Protein AF-A0A7S2LVM3-F1 (afdb_monomer)

Solvent-accessible surface area (backbone atoms only — not comparable to full-atom values): 11571 Å² total; per-residue (Å²): 134,60,78,87,52,96,68,36,38,64,52,67,87,90,58,86,78,45,54,70,61,50,50,54,44,60,68,45,23,61,60,46,69,78,43,54,79,67,53,42,52,50,50,23,45,49,55,48,52,52,39,48,72,33,92,74,57,29,50,45,30,34,66,42,95,88,70,47,50,39,82,50,56,66,74,56,49,24,53,52,42,45,49,50,34,51,50,52,44,51,51,52,55,51,52,58,61,58,69,74,65,78,75,88,79,86,80,80,89,81,91,79,91,80,83,92,85,86,88,83,82,88,86,83,82,91,83,87,86,86,81,88,88,83,90,84,83,89,81,91,81,91,80,84,88,81,91,80,90,81,83,82,90,80,84,84,83,88,87,81,87,90,80,88,84,81,81,89,134

InterPro domains:
  IPR049227 Domain of unknown function DUF6824 [PF20710] (8-87)

Radius of gyration: 30.57 Å; Cα contacts (8 Å, |Δi|>4): 99; chains: 1; bounding box: 84×76×52 Å

Mean predicted aligned error: 19.0 Å

Organism: NCBI:txid267567

Nearest PDB structures (foldseek):
  7kux-assembly1_B  TM=3.167E-01  e=1.869E+00  Physcomitrium patens
  7z42-assembly2_D  TM=3.340E-01  e=3.504E+00  Influenza B virus
  6qph-assembly1_B  TM=3.427E-01  e=4.231E+00  Dunaliella salina
  7blz-assembly1_B  TM=3.401E-01  e=6.169E+00  Cyanidioschyzon merolae strain 10D

pLDDT: mean 70.25, std 19.65, range [33.66, 94.06]

Secondary structure (DSSP, 8-state):
-PPPPTTSEEESTT-TT-HHHHHHHHHHHHHHHHS-HHHHHHHHHHHHHHHHTSSS---EEEE-TTS-EEEPPHHHHHHHHHHHHHHHHHHHHHHHHHHT------------------------------------------------------PPPP-----------

Sequence (169 aa):
MIEPTSGDILLGRGVPINKVYREIISANAATYAASTKSDKTNMSTKIVTELLNSNPPRRFLEKSETGKWQEVPLKRAVTKTSQALRDVVRDRAKAAAKSGNSSDNNGGGAVAAATFSTVSSSFQQQTNNASNNHEAVLASSSSTPAAAAMPSYLPAPNLYTVAEFTATE

Foldseek 3Di:
DDDDDLQAAEDDPPDPSRPVVLVVLLVCLVVLVPDDPVVLLVVLLVVQVCQCPDVVRHF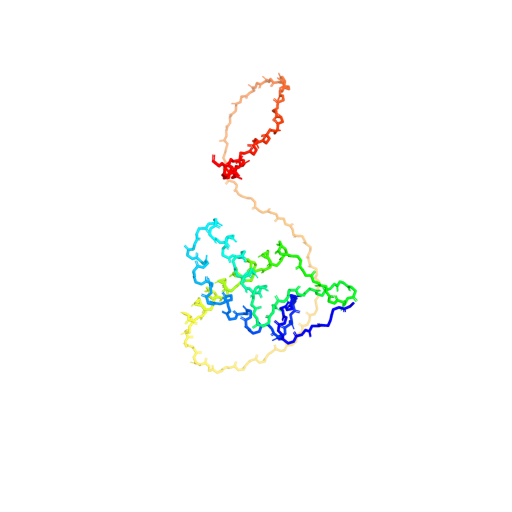YWYQDPVRDTDTDDSVVSSVVSSVSSVVSNVVVVVVVVVVVPPPDDDDDDDDDDDDDDDDDDDDDDDDDDDDDDDDDDDDDDDDDDDDDDDDDDDDDDDDDDDDDDDDDD

Structure (mmCIF, N/CA/C/O backbone):
data_AF-A0A7S2LVM3-F1
#
_entry.id   AF-A0A7S2LVM3-F1
#
loop_
_atom_site.group_PDB
_atom_site.id
_atom_site.type_symbol
_atom_site.label_atom_id
_atom_site.label_alt_id
_atom_site.label_comp_id
_atom_site.label_asym_id
_atom_site.label_entity_id
_atom_site.label_seq_id
_atom_site.pdbx_PDB_ins_code
_atom_site.Cartn_x
_atom_site.Cartn_y
_atom_site.Cartn_z
_atom_site.occupancy
_atom_site.B_iso_or_equiv
_atom_site.auth_seq_id
_atom_site.auth_comp_id
_atom_site.auth_asym_id
_atom_site.auth_atom_id
_atom_site.pdbx_PDB_model_num
ATOM 1 N N . MET A 1 1 ? -18.643 0.393 17.818 1.00 58.78 1 MET A N 1
ATOM 2 C CA . MET A 1 1 ? -17.727 -0.743 17.570 1.00 58.78 1 MET A CA 1
ATOM 3 C C . MET A 1 1 ? -17.947 -1.143 16.126 1.00 58.78 1 MET A C 1
ATOM 5 O O . MET A 1 1 ? -19.104 -1.265 15.758 1.00 58.78 1 MET A O 1
ATOM 9 N N . ILE A 1 2 ? -16.902 -1.197 15.298 1.00 75.38 2 ILE A N 1
ATOM 10 C CA . ILE A 1 2 ? -17.056 -1.552 13.881 1.00 75.38 2 ILE A CA 1
ATOM 11 C C . ILE A 1 2 ? -16.787 -3.047 13.755 1.00 75.38 2 ILE A C 1
ATOM 13 O O . ILE A 1 2 ? -15.739 -3.517 14.203 1.00 75.38 2 ILE A O 1
ATOM 17 N N . GLU A 1 3 ? -17.738 -3.781 13.190 1.00 74.31 3 GLU A N 1
ATOM 18 C CA . GLU A 1 3 ? -17.540 -5.184 12.852 1.00 74.31 3 GLU A CA 1
ATOM 19 C C . GLU A 1 3 ? -16.883 -5.276 11.471 1.00 74.31 3 GLU A C 1
ATOM 21 O O . GLU A 1 3 ? -17.370 -4.652 10.525 1.00 74.31 3 GLU A O 1
ATOM 26 N N . PRO A 1 4 ? -15.755 -5.993 11.348 1.00 77.31 4 PRO A N 1
ATOM 27 C CA . PRO A 1 4 ? -15.097 -6.168 10.066 1.00 77.31 4 PRO A CA 1
ATOM 28 C C . PRO A 1 4 ? -15.973 -7.024 9.150 1.00 77.31 4 PRO A C 1
ATOM 30 O O . PRO A 1 4 ? -16.253 -8.187 9.438 1.00 77.31 4 PRO A O 1
ATOM 33 N N . THR A 1 5 ? -16.383 -6.450 8.027 1.00 78.19 5 THR A N 1
ATOM 34 C CA . THR A 1 5 ? -17.104 -7.154 6.967 1.00 78.19 5 THR A CA 1
ATOM 35 C C . THR A 1 5 ? -16.104 -7.901 6.083 1.00 78.19 5 THR A C 1
ATOM 37 O O . THR A 1 5 ? -14.951 -7.496 5.945 1.00 78.19 5 THR A O 1
ATOM 40 N N . SER A 1 6 ? -16.532 -8.972 5.405 1.00 72.62 6 SER A N 1
ATOM 41 C CA . SER A 1 6 ? -15.671 -9.734 4.478 1.00 72.62 6 SER A CA 1
ATOM 42 C C . SER A 1 6 ? -15.076 -8.894 3.330 1.00 72.62 6 SER A C 1
ATOM 44 O O . SER A 1 6 ? -14.151 -9.348 2.656 1.00 72.62 6 SER A O 1
ATOM 46 N N . GLY A 1 7 ? -15.618 -7.700 3.070 1.00 74.44 7 GLY A N 1
ATOM 47 C CA . GLY A 1 7 ? -15.114 -6.757 2.072 1.00 74.44 7 GLY A CA 1
ATOM 48 C C . GLY A 1 7 ? -14.039 -5.791 2.584 1.00 74.44 7 GLY A C 1
ATOM 49 O O . GLY A 1 7 ? -13.348 -5.189 1.758 1.00 74.44 7 GLY A O 1
ATOM 50 N N . ASP A 1 8 ? -13.883 -5.657 3.903 1.00 83.81 8 ASP A N 1
ATOM 51 C CA . ASP A 1 8 ? -13.025 -4.648 4.522 1.00 83.81 8 ASP A CA 1
ATOM 52 C C . ASP A 1 8 ? -11.542 -5.018 4.466 1.00 83.81 8 ASP A C 1
ATOM 54 O O . ASP A 1 8 ? -11.146 -6.185 4.430 1.00 83.81 8 ASP A O 1
ATOM 58 N N . ILE A 1 9 ? -10.696 -3.989 4.486 1.00 85.31 9 ILE A N 1
ATOM 59 C CA . ILE A 1 9 ? -9.244 -4.132 4.477 1.00 85.31 9 ILE A CA 1
ATOM 60 C C . ILE A 1 9 ? -8.732 -3.955 5.899 1.00 85.31 9 ILE A C 1
ATOM 62 O O . ILE A 1 9 ? -8.722 -2.856 6.455 1.00 85.31 9 ILE A O 1
ATOM 66 N N . LEU A 1 10 ? -8.259 -5.053 6.479 1.00 88.00 10 LEU A N 1
ATOM 67 C CA . LEU A 1 10 ? -7.826 -5.104 7.868 1.00 88.00 10 LEU A CA 1
ATOM 68 C C . LEU A 1 10 ? -6.325 -4.825 7.988 1.00 88.00 10 LEU A C 1
ATOM 70 O O . LEU A 1 10 ? -5.479 -5.682 7.738 1.00 88.00 10 LEU A O 1
ATOM 74 N N . LEU A 1 11 ? -5.963 -3.616 8.379 1.00 82.75 11 LEU A N 1
ATOM 75 C CA . LEU A 1 11 ? -4.586 -3.197 8.595 1.00 82.75 11 LEU A CA 1
ATOM 76 C C . LEU A 1 11 ? -4.034 -3.806 9.897 1.00 82.75 11 LEU A C 1
ATOM 78 O O . LEU A 1 11 ? -4.573 -3.593 10.982 1.00 82.75 11 LEU A O 1
ATOM 82 N N . GLY A 1 12 ? -2.924 -4.543 9.800 1.00 77.12 12 GLY A N 1
ATOM 83 C CA . GLY A 1 12 ? -2.246 -5.150 10.952 1.00 77.12 12 GLY A CA 1
ATOM 84 C C . GLY A 1 12 ? -1.269 -6.266 10.565 1.00 77.12 12 GLY A C 1
ATOM 85 O O . GLY A 1 12 ? -1.274 -6.746 9.430 1.00 77.12 12 GLY A O 1
ATOM 86 N N . ARG A 1 13 ? -0.412 -6.691 11.506 1.00 64.12 13 ARG A N 1
ATOM 87 C CA . ARG A 1 13 ? 0.418 -7.901 11.341 1.00 64.12 13 ARG A CA 1
ATOM 88 C C . ARG A 1 13 ? -0.444 -9.149 11.551 1.00 64.12 13 ARG A C 1
ATOM 90 O O . ARG A 1 13 ? -1.234 -9.192 12.485 1.00 64.12 13 ARG A O 1
ATOM 97 N N . GLY A 1 14 ? -0.264 -10.158 10.696 1.00 63.31 14 GLY A N 1
ATOM 98 C CA . GLY A 1 14 ? -0.903 -11.470 10.852 1.00 63.31 14 GLY A CA 1
ATOM 99 C C . GLY A 1 14 ? -2.362 -11.558 10.403 1.00 63.31 14 GLY A C 1
ATOM 100 O O . GLY A 1 14 ? -3.013 -12.537 10.738 1.00 63.31 14 GLY A O 1
ATOM 101 N N . VAL A 1 15 ? -2.889 -10.579 9.653 1.00 65.56 15 VAL A N 1
ATOM 102 C CA . VAL A 1 15 ? -4.284 -10.635 9.187 1.00 65.56 15 VAL A CA 1
ATOM 103 C C . VAL A 1 15 ? -4.385 -11.431 7.874 1.00 65.56 15 VAL A C 1
ATOM 105 O O . VAL A 1 15 ? -3.839 -10.989 6.854 1.00 65.56 15 VAL A O 1
ATOM 108 N N . PRO A 1 16 ? -5.058 -12.599 7.862 1.00 60.25 16 PRO A N 1
ATOM 109 C CA . PRO A 1 16 ? -5.084 -13.487 6.697 1.00 60.25 16 PRO A CA 1
ATOM 110 C C . PRO A 1 16 ? -6.084 -13.057 5.607 1.00 60.25 16 PRO A C 1
ATOM 112 O O . PRO A 1 16 ? -6.043 -13.585 4.500 1.00 60.25 16 PRO A O 1
ATOM 115 N N . ILE A 1 17 ? -6.965 -12.089 5.890 1.00 63.22 17 ILE A N 1
ATOM 116 C CA . ILE A 1 17 ? -8.197 -11.846 5.111 1.00 63.22 17 ILE A CA 1
ATOM 117 C C . ILE A 1 17 ? -7.992 -10.882 3.916 1.00 63.22 17 ILE A C 1
ATOM 119 O O . ILE A 1 17 ? -8.826 -10.788 3.023 1.00 63.22 17 ILE A O 1
ATOM 123 N N . ASN A 1 18 ? -6.828 -10.240 3.786 1.00 81.44 18 ASN A N 1
ATOM 124 C CA . ASN A 1 18 ? -6.609 -9.177 2.790 1.0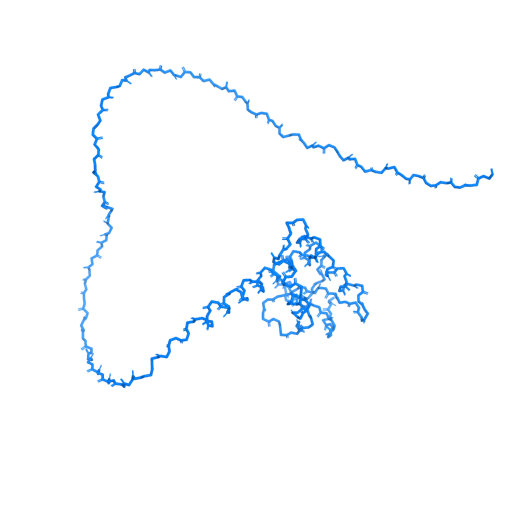0 81.44 18 ASN A CA 1
ATOM 125 C C . ASN A 1 18 ? -6.128 -9.674 1.409 1.00 81.44 18 ASN A C 1
ATOM 127 O O . ASN A 1 18 ? -5.194 -9.097 0.848 1.00 81.44 18 ASN A O 1
ATOM 131 N N . LYS A 1 19 ? -6.701 -10.752 0.859 1.00 83.50 19 LYS A N 1
ATOM 132 C CA . LYS A 1 19 ? -6.244 -11.325 -0.428 1.00 83.50 19 LYS A CA 1
ATOM 133 C C . LYS A 1 19 ? -6.362 -10.329 -1.587 1.00 83.50 19 LYS A C 1
ATOM 135 O O . LYS A 1 19 ? -5.355 -10.012 -2.210 1.00 83.50 19 LYS A O 1
ATOM 140 N N . VAL A 1 20 ? -7.547 -9.740 -1.769 1.00 84.75 20 VAL A N 1
ATOM 141 C CA . VAL A 1 20 ? -7.828 -8.747 -2.829 1.00 84.75 20 VAL A CA 1
ATOM 142 C C . VAL A 1 20 ? -6.885 -7.545 -2.739 1.00 84.75 20 VAL A C 1
ATOM 144 O O . VAL A 1 20 ? -6.308 -7.110 -3.730 1.00 84.75 20 VAL A O 1
ATOM 147 N N . TYR A 1 21 ? -6.665 -7.029 -1.528 1.00 87.75 21 TYR A N 1
ATOM 148 C CA . TYR A 1 21 ? -5.731 -5.925 -1.318 1.00 87.75 21 TYR A CA 1
ATOM 149 C C . TYR A 1 21 ? -4.298 -6.316 -1.711 1.00 87.75 21 TYR A C 1
ATOM 151 O O . TYR A 1 21 ? -3.623 -5.559 -2.401 1.00 87.75 21 TYR A O 1
ATOM 159 N N . ARG A 1 22 ? -3.830 -7.513 -1.331 1.00 87.44 22 ARG A N 1
ATOM 160 C CA . ARG A 1 22 ? -2.497 -8.001 -1.725 1.00 87.44 22 ARG A CA 1
ATOM 161 C C . ARG A 1 22 ? -2.368 -8.146 -3.239 1.00 87.44 22 ARG A C 1
ATOM 163 O O . ARG A 1 22 ? -1.330 -7.769 -3.774 1.00 87.44 22 ARG A O 1
ATOM 170 N N . GLU A 1 23 ? -3.401 -8.639 -3.916 1.00 89.31 23 GLU A N 1
ATOM 171 C CA . GLU A 1 23 ? -3.431 -8.763 -5.376 1.00 89.31 23 GLU A CA 1
ATOM 172 C C . GLU A 1 23 ? -3.286 -7.397 -6.051 1.00 89.31 23 GLU A C 1
ATOM 174 O O . GLU A 1 23 ? -2.370 -7.220 -6.854 1.00 89.31 23 GLU A O 1
ATOM 179 N N . ILE A 1 24 ? -4.081 -6.402 -5.644 1.00 90.69 24 ILE A N 1
ATOM 180 C CA . ILE A 1 24 ? -4.018 -5.030 -6.178 1.00 90.69 24 ILE A CA 1
ATOM 181 C C . ILE A 1 24 ? -2.631 -4.415 -5.965 1.00 90.69 24 ILE A C 1
ATOM 183 O O . ILE A 1 24 ? -2.046 -3.860 -6.897 1.00 90.69 24 ILE A O 1
ATOM 187 N N . ILE A 1 25 ? -2.063 -4.543 -4.761 1.00 92.25 25 ILE A N 1
ATOM 188 C CA . ILE A 1 25 ? -0.710 -4.048 -4.468 1.00 92.25 25 ILE A CA 1
ATOM 189 C C . ILE A 1 25 ? 0.320 -4.760 -5.348 1.00 92.25 25 ILE A C 1
ATOM 191 O O . ILE A 1 25 ? 1.214 -4.120 -5.896 1.00 92.25 25 ILE A O 1
ATOM 195 N N . SER A 1 26 ? 0.194 -6.075 -5.518 1.00 90.25 26 SER A N 1
ATOM 196 C CA . SER A 1 26 ? 1.117 -6.867 -6.328 1.00 90.25 26 SER A CA 1
ATOM 197 C C . SER A 1 26 ? 1.040 -6.523 -7.821 1.00 90.25 26 SER A C 1
ATOM 199 O O . SER A 1 26 ? 2.079 -6.456 -8.483 1.00 90.25 26 SER A O 1
ATOM 201 N N . ALA A 1 27 ? -0.154 -6.242 -8.345 1.00 91.56 27 ALA A N 1
ATOM 202 C CA . ALA A 1 27 ? -0.354 -5.812 -9.723 1.00 91.56 27 ALA A CA 1
ATOM 203 C C . ALA A 1 27 ? 0.290 -4.438 -9.966 1.00 91.56 27 ALA A C 1
ATOM 205 O O . ALA A 1 27 ? 1.008 -4.246 -10.943 1.00 91.56 27 ALA A O 1
ATOM 206 N N . ASN A 1 28 ? 0.129 -3.510 -9.019 1.00 90.62 28 ASN A N 1
ATOM 207 C CA . ASN A 1 28 ? 0.668 -2.154 -9.122 1.00 90.62 28 ASN A CA 1
ATOM 208 C C . ASN A 1 28 ? 2.152 -2.036 -8.728 1.00 90.62 28 ASN A C 1
ATOM 210 O O . ASN A 1 28 ? 2.785 -1.022 -9.017 1.00 90.62 28 ASN A O 1
ATOM 214 N N . ALA A 1 29 ? 2.741 -3.049 -8.084 1.00 90.06 29 ALA A N 1
ATOM 215 C CA . ALA A 1 29 ? 4.111 -2.980 -7.572 1.00 90.06 29 ALA A CA 1
ATOM 216 C C . ALA A 1 29 ? 5.171 -2.784 -8.672 1.00 90.06 29 ALA A C 1
ATOM 218 O O . ALA A 1 29 ? 6.160 -2.092 -8.436 1.00 90.06 29 ALA A O 1
ATOM 219 N N . ALA A 1 30 ? 4.975 -3.357 -9.865 1.00 89.75 30 ALA A N 1
ATOM 220 C CA . ALA A 1 30 ? 5.905 -3.179 -10.984 1.00 89.75 30 ALA A CA 1
ATOM 221 C C . ALA A 1 30 ? 5.912 -1.721 -11.473 1.00 89.75 30 ALA A C 1
ATOM 223 O O . ALA A 1 30 ? 6.964 -1.084 -11.529 1.00 89.75 30 ALA A O 1
ATOM 224 N N . THR A 1 31 ? 4.724 -1.161 -11.712 1.00 91.69 31 THR A N 1
ATOM 225 C CA . THR A 1 31 ? 4.533 0.250 -12.073 1.00 91.69 31 THR A CA 1
ATOM 226 C C . THR A 1 31 ? 5.073 1.178 -10.987 1.00 91.69 31 THR A C 1
ATOM 228 O O . THR A 1 31 ? 5.786 2.136 -11.279 1.00 91.69 31 THR A O 1
ATOM 231 N N . TYR A 1 32 ? 4.820 0.856 -9.714 1.00 91.94 32 TYR A N 1
ATOM 232 C CA . TYR A 1 32 ? 5.348 1.597 -8.570 1.00 91.94 32 TYR A CA 1
ATOM 233 C C . TYR A 1 32 ? 6.876 1.622 -8.531 1.00 91.94 32 TYR A C 1
ATOM 235 O O . TYR A 1 32 ? 7.454 2.671 -8.254 1.00 91.94 32 TYR A O 1
ATOM 243 N N . ALA A 1 33 ? 7.544 0.504 -8.823 1.00 90.31 33 ALA A N 1
ATOM 244 C CA . ALA A 1 33 ? 9.003 0.443 -8.842 1.00 90.31 33 ALA A CA 1
ATOM 245 C C . ALA A 1 33 ? 9.607 1.353 -9.927 1.00 90.31 33 ALA A C 1
ATOM 247 O O . ALA A 1 33 ? 10.559 2.078 -9.637 1.00 90.31 33 ALA A O 1
ATOM 248 N N . ALA A 1 34 ? 9.010 1.365 -11.124 1.00 91.06 34 ALA A N 1
ATOM 249 C CA . ALA A 1 34 ? 9.472 2.143 -12.276 1.00 91.06 34 ALA A CA 1
ATOM 250 C C . ALA A 1 34 ? 9.150 3.651 -12.204 1.00 91.06 34 ALA A C 1
ATOM 252 O O . ALA A 1 34 ? 9.709 4.440 -12.959 1.00 91.06 34 ALA A O 1
ATOM 253 N N . SER A 1 35 ? 8.256 4.066 -11.305 1.00 92.19 35 SER A N 1
ATOM 254 C CA . SER A 1 35 ? 7.727 5.434 -11.270 1.00 92.19 35 SER A CA 1
ATOM 255 C C . SER A 1 35 ? 8.566 6.429 -10.455 1.00 92.19 35 SER A C 1
ATOM 257 O O . SER A 1 35 ? 9.331 6.063 -9.549 1.00 92.19 35 SER A O 1
ATOM 259 N N . THR A 1 36 ? 8.367 7.723 -10.725 1.00 93.06 36 THR A N 1
ATOM 260 C CA . THR A 1 36 ? 9.025 8.823 -10.003 1.00 93.06 36 THR A CA 1
ATOM 261 C C . THR A 1 36 ? 8.469 9.001 -8.581 1.00 93.06 36 THR A C 1
ATOM 263 O O . THR A 1 36 ? 7.458 8.409 -8.196 1.00 93.06 36 THR A O 1
ATOM 266 N N . LYS A 1 37 ? 9.131 9.818 -7.748 1.00 89.69 37 LYS A N 1
ATOM 267 C CA . LYS A 1 37 ? 8.701 10.078 -6.358 1.00 89.69 37 LYS A CA 1
ATOM 268 C C . LYS A 1 37 ? 7.286 10.675 -6.277 1.00 89.69 37 LYS A C 1
ATOM 270 O O . LYS A 1 37 ? 6.521 10.299 -5.386 1.00 89.69 37 LYS A O 1
ATOM 275 N N . SER A 1 38 ? 6.947 11.575 -7.197 1.00 90.88 38 SER A N 1
ATOM 276 C CA . SER A 1 38 ? 5.627 12.210 -7.268 1.00 90.88 38 SER A CA 1
ATOM 277 C C . SER A 1 38 ? 4.550 11.184 -7.624 1.00 90.88 38 SER A C 1
ATOM 279 O O . SER A 1 38 ? 3.557 11.041 -6.909 1.00 90.88 38 SER A O 1
ATOM 281 N N . ASP A 1 39 ? 4.813 10.367 -8.643 1.00 92.38 39 ASP A N 1
ATOM 282 C CA . ASP A 1 39 ? 3.886 9.338 -9.126 1.00 92.38 39 ASP A CA 1
ATOM 283 C C . ASP A 1 39 ? 3.640 8.237 -8.094 1.00 92.38 39 ASP A C 1
ATOM 285 O O . ASP A 1 39 ? 2.520 7.758 -7.943 1.00 92.38 39 ASP A O 1
ATOM 289 N N . LYS A 1 40 ? 4.662 7.869 -7.315 1.00 90.69 40 LYS A N 1
ATOM 290 C CA . LYS A 1 40 ? 4.539 6.913 -6.200 1.00 90.69 40 LYS A CA 1
ATOM 291 C C . LYS A 1 40 ? 3.507 7.363 -5.164 1.00 90.69 40 LYS A C 1
ATOM 293 O O . LYS A 1 40 ? 2.730 6.546 -4.655 1.00 90.69 40 LYS A O 1
ATOM 298 N N . THR A 1 41 ? 3.487 8.660 -4.865 1.00 91.56 41 THR A N 1
ATOM 299 C CA . THR A 1 41 ? 2.519 9.244 -3.930 1.00 91.56 41 THR A CA 1
ATOM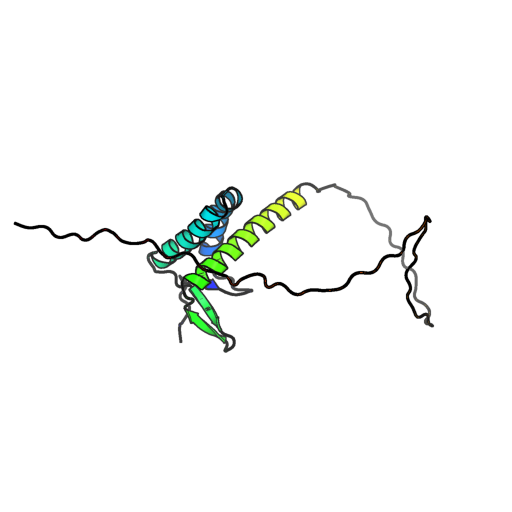 300 C C . THR A 1 41 ? 1.121 9.237 -4.546 1.00 91.56 41 THR A C 1
ATOM 302 O O . THR A 1 41 ? 0.188 8.734 -3.922 1.00 91.56 41 THR A O 1
ATOM 305 N N . ASN A 1 42 ? 0.994 9.682 -5.800 1.00 94.00 42 ASN A N 1
ATOM 306 C CA . ASN A 1 42 ? -0.281 9.693 -6.522 1.00 94.00 42 ASN A CA 1
ATOM 307 C C . ASN A 1 42 ? -0.883 8.295 -6.691 1.00 94.00 42 ASN A C 1
ATOM 309 O O . ASN A 1 42 ? -2.073 8.116 -6.447 1.00 94.00 42 ASN A O 1
ATOM 313 N N . MET A 1 43 ? -0.076 7.286 -7.027 1.00 93.00 43 MET A N 1
ATOM 314 C CA . MET A 1 43 ? -0.536 5.899 -7.130 1.00 93.00 43 MET A CA 1
ATOM 315 C C . MET A 1 43 ? -1.078 5.371 -5.806 1.00 93.00 43 MET A C 1
ATOM 317 O O . MET A 1 43 ? -2.124 4.730 -5.784 1.00 93.00 43 MET A O 1
ATOM 321 N N . SER A 1 44 ? -0.398 5.667 -4.694 1.00 92.56 44 SER A N 1
ATOM 322 C CA . SER A 1 44 ? -0.855 5.237 -3.368 1.00 92.56 44 SER A CA 1
ATOM 323 C C . SER A 1 44 ? -2.211 5.858 -3.020 1.00 92.56 44 SER A C 1
ATOM 325 O O . SER A 1 44 ? -3.087 5.166 -2.510 1.00 92.56 44 SER A O 1
ATOM 327 N N . THR A 1 45 ? -2.402 7.143 -3.331 1.00 93.75 45 THR A N 1
ATOM 328 C CA . THR A 1 45 ? -3.686 7.837 -3.150 1.00 93.75 45 THR A CA 1
ATOM 329 C C . THR A 1 45 ? -4.770 7.259 -4.050 1.00 93.75 45 THR A C 1
ATOM 331 O O . THR A 1 45 ? -5.852 6.943 -3.564 1.00 93.75 45 THR A O 1
ATOM 334 N N . LYS A 1 46 ? -4.469 7.058 -5.337 1.00 94.06 46 LYS A N 1
ATOM 335 C CA . LYS A 1 46 ? -5.405 6.519 -6.328 1.00 94.06 46 LYS A CA 1
ATOM 336 C C . LYS A 1 46 ? -5.940 5.147 -5.919 1.00 94.06 46 LYS A C 1
ATOM 338 O O . LYS A 1 46 ? -7.151 4.977 -5.866 1.00 94.06 46 LYS A O 1
ATOM 343 N N . ILE A 1 47 ? -5.056 4.218 -5.545 1.00 92.56 47 ILE A N 1
ATOM 344 C CA . ILE A 1 47 ? -5.440 2.867 -5.101 1.00 92.56 47 ILE A CA 1
ATOM 345 C C . ILE A 1 47 ? -6.398 2.936 -3.908 1.00 92.56 47 ILE A C 1
ATOM 347 O O . ILE A 1 47 ? -7.403 2.234 -3.872 1.00 92.56 47 ILE A O 1
ATOM 351 N N . VAL A 1 48 ? -6.104 3.783 -2.919 1.00 92.44 48 VAL A N 1
ATOM 352 C CA . VAL A 1 48 ? -6.959 3.901 -1.734 1.00 92.44 48 VAL A CA 1
ATOM 353 C C . VAL A 1 48 ? -8.323 4.479 -2.103 1.00 92.44 48 VAL A C 1
ATOM 355 O O . VAL A 1 48 ? -9.338 3.920 -1.701 1.00 92.44 48 VAL A O 1
ATOM 358 N N . THR A 1 49 ? -8.368 5.539 -2.908 1.00 91.44 49 THR A N 1
ATOM 359 C CA . THR A 1 49 ? -9.629 6.133 -3.371 1.00 91.44 49 THR A CA 1
ATOM 360 C C . THR A 1 49 ? -10.467 5.142 -4.182 1.00 91.44 49 THR A C 1
ATOM 362 O O . THR A 1 49 ? -11.673 5.056 -3.972 1.00 91.44 49 THR A O 1
ATOM 365 N N . GLU A 1 50 ? -9.846 4.351 -5.060 1.00 91.50 50 GLU A N 1
ATOM 366 C CA . GLU A 1 50 ? -10.527 3.291 -5.818 1.00 91.50 50 GLU A CA 1
ATOM 367 C C . GLU A 1 50 ? -11.143 2.234 -4.894 1.00 91.50 50 GLU A C 1
ATOM 369 O O . GLU A 1 50 ? -12.282 1.821 -5.102 1.00 91.50 50 GLU A O 1
ATOM 374 N N . LEU A 1 51 ? -10.433 1.835 -3.836 1.00 88.88 51 LEU A N 1
ATOM 375 C CA . LEU A 1 51 ? -10.926 0.874 -2.844 1.00 88.88 51 LEU A CA 1
ATOM 376 C C . LEU A 1 51 ? -12.101 1.427 -2.024 1.00 88.88 51 LEU A C 1
ATOM 378 O O . LEU A 1 51 ? -13.056 0.696 -1.759 1.00 88.88 51 LEU A O 1
ATOM 382 N N . LEU A 1 52 ? -12.060 2.712 -1.660 1.00 88.44 52 LEU A N 1
ATOM 383 C CA . LEU A 1 52 ? -13.164 3.376 -0.958 1.00 88.44 52 LEU A CA 1
ATOM 384 C C . LEU A 1 52 ? -14.403 3.525 -1.851 1.00 88.44 52 LEU A C 1
ATOM 386 O O . LEU A 1 52 ? -15.514 3.320 -1.375 1.00 88.44 52 LEU A O 1
ATOM 390 N N . ASN A 1 53 ? -14.207 3.838 -3.134 1.00 88.19 53 ASN A N 1
ATOM 391 C CA . ASN A 1 53 ? -15.284 4.031 -4.112 1.00 88.19 53 ASN A CA 1
ATOM 392 C C . ASN A 1 53 ? -15.757 2.723 -4.773 1.00 88.19 53 ASN A C 1
ATOM 394 O O . ASN A 1 53 ? -16.635 2.745 -5.634 1.00 88.19 53 ASN A O 1
ATOM 398 N N . SER A 1 54 ? -15.164 1.585 -4.407 1.00 86.56 54 SER A N 1
ATOM 399 C CA . SER A 1 54 ? -15.584 0.265 -4.882 1.00 86.56 54 SER A CA 1
ATOM 400 C C . SER A 1 54 ? -17.000 -0.068 -4.398 1.00 86.56 54 SER A C 1
ATOM 402 O O . SER A 1 54 ? -17.436 0.428 -3.364 1.00 86.56 54 SER A O 1
ATOM 404 N N . ASN A 1 55 ? -17.709 -0.955 -5.102 1.00 77.62 55 ASN A N 1
ATOM 405 C CA . ASN A 1 55 ? -18.994 -1.488 -4.645 1.00 77.62 55 ASN A CA 1
ATOM 406 C C . ASN A 1 55 ? -18.866 -2.998 -4.354 1.00 77.62 55 ASN A C 1
ATOM 408 O O . ASN A 1 55 ? -18.693 -3.766 -5.306 1.00 77.62 55 ASN A O 1
ATOM 412 N N . PRO A 1 56 ? -18.922 -3.454 -3.085 1.00 79.19 56 PRO A N 1
ATOM 413 C CA . PRO A 1 56 ? -19.121 -2.682 -1.850 1.00 79.19 56 PRO A CA 1
ATOM 414 C C . PRO A 1 56 ? -17.879 -1.867 -1.427 1.00 79.19 56 PRO A C 1
ATOM 416 O O . PRO A 1 56 ? -16.753 -2.268 -1.749 1.00 79.19 56 PRO A O 1
ATOM 419 N N . PRO A 1 57 ? -18.066 -0.752 -0.687 1.00 80.81 57 PRO A N 1
ATOM 420 C CA . PRO A 1 57 ? -16.968 0.107 -0.255 1.00 80.81 57 PRO A CA 1
ATOM 421 C C . PRO A 1 57 ? -16.051 -0.656 0.691 1.00 80.81 57 PRO A C 1
ATOM 423 O O . PRO A 1 57 ? -16.501 -1.262 1.666 1.00 80.81 57 PRO A O 1
ATOM 426 N N . ARG A 1 58 ? -14.749 -0.632 0.407 1.00 84.88 58 ARG A N 1
ATOM 427 C CA . ARG A 1 58 ? -13.754 -1.334 1.218 1.00 84.88 58 ARG A CA 1
ATOM 428 C C . ARG A 1 58 ? -13.161 -0.356 2.211 1.00 84.88 58 ARG A C 1
ATOM 430 O O . ARG A 1 58 ? -12.307 0.462 1.863 1.00 84.88 58 ARG A O 1
ATOM 437 N N . ARG A 1 59 ? -13.619 -0.426 3.459 1.00 86.56 59 ARG A N 1
ATOM 438 C CA . ARG A 1 59 ? -13.102 0.441 4.518 1.00 86.56 59 ARG A CA 1
ATOM 439 C C . ARG A 1 59 ? -11.769 -0.099 5.009 1.00 86.56 59 ARG A C 1
ATOM 441 O O . ARG A 1 59 ? -11.524 -1.305 5.028 1.00 86.56 59 ARG A O 1
ATOM 448 N N . PHE A 1 60 ? -10.897 0.811 5.422 1.00 87.94 60 PHE A N 1
ATOM 449 C CA . PHE A 1 60 ? -9.639 0.453 6.061 1.00 87.94 60 PHE A CA 1
ATOM 450 C C . PHE A 1 60 ? -9.859 0.415 7.567 1.00 87.94 60 PHE A C 1
ATOM 452 O O . PHE A 1 60 ? -10.158 1.442 8.172 1.00 87.94 60 PHE A O 1
ATOM 459 N N . LEU A 1 61 ? -9.700 -0.758 8.172 1.00 88.12 61 LEU A N 1
ATOM 460 C CA . LEU A 1 61 ? -9.847 -0.950 9.611 1.00 88.12 61 LEU A CA 1
ATOM 461 C C . LEU A 1 61 ? -8.486 -1.254 10.231 1.00 88.12 61 LEU A C 1
ATOM 463 O O . LEU A 1 61 ? -7.783 -2.145 9.769 1.00 88.12 61 LEU A O 1
ATOM 467 N N . GLU A 1 62 ? -8.104 -0.544 11.287 1.00 88.19 62 GLU A N 1
ATOM 468 C CA . GLU A 1 62 ? -6.898 -0.821 12.078 1.00 88.19 62 GLU A CA 1
ATOM 469 C C . GLU A 1 62 ? -7.315 -1.273 13.477 1.00 88.19 62 GLU A C 1
ATOM 471 O O . GLU A 1 62 ? -8.268 -0.757 14.068 1.00 88.19 62 GLU A O 1
ATOM 476 N N . LYS A 1 63 ? -6.615 -2.283 14.000 1.00 85.81 63 LYS A N 1
ATOM 477 C CA . LYS A 1 63 ? -6.825 -2.745 15.369 1.00 85.81 63 LYS A CA 1
ATOM 478 C C . LYS A 1 63 ? -6.154 -1.754 16.316 1.00 85.81 63 LYS A C 1
ATOM 480 O O . LYS A 1 63 ? -4.936 -1.593 16.285 1.00 85.81 63 LYS A O 1
ATOM 485 N N . SER A 1 64 ? -6.958 -1.088 17.137 1.00 84.25 64 SER A N 1
ATOM 486 C CA . SER A 1 64 ? -6.479 -0.217 18.208 1.00 84.25 64 SER A CA 1
ATOM 487 C C . SER A 1 64 ? -5.797 -1.035 19.309 1.00 84.25 64 SER A C 1
ATOM 489 O O . SER A 1 64 ? -5.988 -2.250 19.406 1.00 84.25 64 SER A O 1
ATOM 491 N N . GLU A 1 65 ? -5.042 -0.368 20.179 1.00 81.38 65 GLU A N 1
ATOM 492 C CA . GLU A 1 65 ? -4.376 -0.975 21.338 1.00 81.38 65 GLU A CA 1
ATOM 493 C C . GLU A 1 65 ? -5.376 -1.653 22.288 1.00 81.38 65 GLU A C 1
ATOM 495 O O . GLU A 1 65 ? -5.112 -2.719 22.832 1.00 81.38 65 GLU A O 1
ATOM 500 N N . THR A 1 66 ? -6.600 -1.124 22.367 1.00 81.94 66 THR A N 1
ATOM 501 C CA . THR A 1 66 ? -7.722 -1.716 23.118 1.00 81.94 66 THR A CA 1
ATOM 502 C C . THR A 1 66 ? -8.311 -2.972 22.453 1.00 81.94 66 THR A C 1
ATOM 504 O O . THR A 1 66 ? -9.330 -3.496 22.894 1.00 81.94 66 THR A O 1
ATOM 507 N N . GLY A 1 67 ? -7.750 -3.425 21.330 1.00 81.50 67 GLY A N 1
ATOM 508 C CA . GLY A 1 67 ? -8.209 -4.593 20.581 1.00 81.50 67 GLY A CA 1
ATOM 509 C C . GLY A 1 67 ? -9.458 -4.375 19.721 1.00 81.50 67 GLY A C 1
ATOM 510 O O . GLY A 1 67 ? -9.908 -5.317 19.070 1.00 81.50 67 GLY A O 1
ATOM 511 N N . LYS A 1 68 ? -9.997 -3.151 19.683 1.00 85.00 68 LYS A N 1
ATOM 512 C CA . LYS A 1 68 ? -11.174 -2.770 18.885 1.00 85.00 68 LYS A CA 1
ATOM 513 C C . LYS A 1 68 ? -10.763 -2.328 17.479 1.00 85.00 68 LYS A C 1
ATOM 515 O O . LYS A 1 68 ? -9.745 -1.655 17.321 1.00 85.00 68 LYS A O 1
ATOM 520 N N . TRP A 1 69 ? -11.573 -2.654 16.475 1.00 87.06 69 TRP A N 1
ATOM 521 C CA . TRP A 1 69 ? -11.395 -2.157 15.109 1.00 87.06 69 TRP A CA 1
ATOM 522 C C . TRP A 1 69 ? -11.873 -0.712 14.990 1.00 87.06 69 TRP A C 1
ATOM 524 O O . TRP A 1 69 ? -12.966 -0.367 15.449 1.00 87.06 69 TRP A O 1
ATOM 534 N N . GLN A 1 70 ? -11.040 0.124 14.381 1.00 88.75 70 GLN A N 1
ATOM 535 C CA . GLN A 1 70 ? -11.322 1.529 14.116 1.00 88.75 70 GLN A CA 1
ATOM 536 C C . GLN A 1 70 ? -11.105 1.828 12.639 1.00 88.75 70 GLN A C 1
A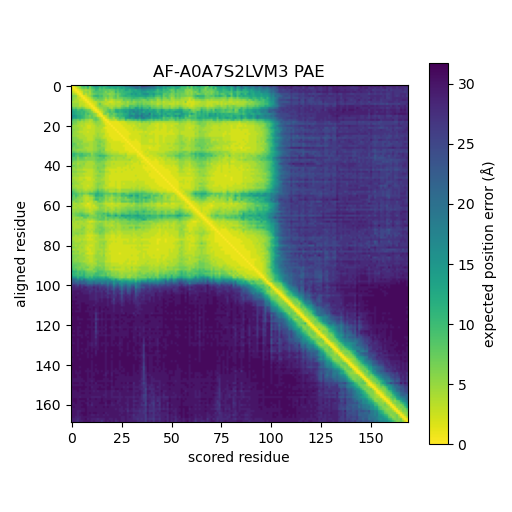TOM 538 O O . GLN A 1 70 ? -10.183 1.295 12.022 1.00 88.75 70 GLN A O 1
ATOM 543 N N . GLU A 1 71 ? -11.950 2.690 12.084 1.00 90.06 71 GLU A N 1
ATOM 544 C CA . GLU A 1 71 ? -11.780 3.169 10.720 1.00 90.06 71 GLU A CA 1
ATOM 545 C C . GLU A 1 71 ? -10.563 4.082 10.618 1.00 90.06 71 GLU A C 1
ATOM 547 O O . GLU A 1 71 ? -10.327 4.959 11.451 1.00 90.06 71 GLU A O 1
ATOM 552 N N . VAL A 1 72 ? -9.777 3.849 9.577 1.00 89.56 72 VAL A N 1
ATOM 553 C CA . VAL A 1 72 ? -8.533 4.553 9.323 1.00 89.56 72 VAL A CA 1
ATOM 554 C C . VAL A 1 72 ? -8.783 5.695 8.345 1.00 89.56 72 VAL A C 1
ATOM 556 O O . VAL A 1 72 ? -9.329 5.463 7.266 1.00 89.56 72 VAL A O 1
ATOM 559 N N . PRO A 1 73 ? -8.325 6.922 8.653 1.00 90.56 73 PRO A N 1
ATOM 560 C CA . PRO A 1 73 ? -8.476 8.043 7.738 1.00 90.56 73 PRO A CA 1
ATOM 561 C C . PRO A 1 73 ? -7.629 7.848 6.474 1.00 90.56 73 PRO A C 1
ATOM 563 O O . PRO A 1 73 ? -6.548 7.249 6.515 1.00 90.56 73 PRO A O 1
ATOM 566 N N . LEU A 1 74 ? -8.066 8.453 5.366 1.00 89.19 74 LEU A N 1
ATOM 567 C CA . LEU A 1 74 ? -7.424 8.366 4.047 1.00 89.19 74 LEU A CA 1
ATOM 568 C C . LEU A 1 74 ? -5.897 8.546 4.109 1.00 89.19 74 LEU A C 1
ATOM 570 O O . LEU A 1 74 ? -5.147 7.708 3.617 1.00 89.19 74 LEU A O 1
ATOM 574 N N . LYS A 1 75 ? -5.409 9.584 4.800 1.00 91.56 75 LYS A N 1
ATOM 575 C CA . LYS A 1 75 ? -3.967 9.876 4.939 1.00 91.56 75 LYS A CA 1
ATOM 576 C C . LYS A 1 75 ? -3.165 8.700 5.516 1.00 91.56 75 LYS A C 1
ATOM 578 O O . LYS A 1 75 ? -2.042 8.414 5.086 1.00 91.56 75 LYS A O 1
ATOM 583 N N . ARG A 1 76 ? -3.738 8.000 6.496 1.00 89.94 76 ARG A N 1
ATOM 584 C CA . ARG A 1 76 ? -3.127 6.822 7.123 1.00 89.94 76 ARG A CA 1
ATOM 585 C C . ARG A 1 76 ? -3.200 5.614 6.191 1.00 89.94 76 ARG A C 1
ATOM 587 O O . ARG A 1 76 ? -2.190 4.927 6.042 1.00 89.94 76 ARG A O 1
ATOM 594 N N . ALA A 1 77 ? -4.331 5.403 5.520 1.00 91.31 77 ALA A N 1
ATOM 595 C CA . ALA A 1 77 ? -4.496 4.338 4.531 1.00 91.31 77 ALA A CA 1
ATOM 596 C C . ALA A 1 77 ? -3.498 4.473 3.364 1.00 91.31 77 ALA A C 1
ATOM 598 O O . ALA A 1 77 ? -2.839 3.498 3.005 1.00 91.31 77 ALA A O 1
ATOM 599 N N . VAL A 1 78 ? -3.281 5.690 2.853 1.00 92.88 78 VAL A N 1
ATOM 600 C CA . VAL A 1 78 ? -2.267 5.982 1.821 1.00 92.88 78 VAL A CA 1
ATOM 601 C C . VAL A 1 78 ? -0.870 5.626 2.313 1.00 92.88 78 VAL A C 1
ATOM 603 O O . VAL A 1 78 ? -0.147 4.896 1.641 1.00 92.88 78 VAL A O 1
ATOM 606 N N . THR A 1 79 ? -0.505 6.053 3.524 1.00 92.69 79 THR A N 1
ATOM 607 C CA . THR A 1 79 ? 0.813 5.750 4.107 1.00 92.69 79 THR A CA 1
ATOM 608 C C . THR A 1 79 ? 1.052 4.239 4.219 1.00 92.69 79 THR A C 1
ATOM 610 O O . THR A 1 79 ? 2.132 3.745 3.884 1.00 92.69 79 THR A O 1
ATOM 613 N N . LYS A 1 80 ? 0.035 3.488 4.660 1.00 90.38 80 LYS A N 1
ATOM 614 C CA . LYS A 1 80 ? 0.080 2.020 4.760 1.00 90.38 80 LYS A CA 1
ATOM 615 C C . LYS A 1 80 ? 0.168 1.361 3.382 1.00 90.38 80 LYS A C 1
ATOM 617 O O . LYS A 1 80 ? 0.909 0.395 3.227 1.00 90.38 80 LYS A O 1
ATOM 622 N N . THR A 1 81 ? -0.521 1.913 2.389 1.00 92.31 81 THR A N 1
ATOM 623 C CA . THR A 1 81 ? -0.482 1.464 0.989 1.00 92.31 81 THR A CA 1
ATOM 624 C C . THR A 1 81 ? 0.902 1.660 0.384 1.00 92.31 81 THR A C 1
ATOM 626 O O . THR A 1 81 ? 1.481 0.712 -0.142 1.00 92.31 81 THR A O 1
ATOM 629 N N . SER A 1 82 ? 1.505 2.840 0.556 1.00 91.00 82 SER A N 1
ATOM 630 C CA . SER A 1 82 ? 2.884 3.089 0.124 1.00 91.00 82 SER A CA 1
ATOM 631 C C . SER A 1 82 ? 3.873 2.146 0.810 1.00 91.00 82 SER A C 1
ATOM 633 O O . SER A 1 82 ? 4.822 1.681 0.181 1.00 91.00 82 SER A O 1
ATOM 635 N N . GLN A 1 83 ? 3.670 1.855 2.099 1.00 91.44 83 GLN A N 1
ATOM 636 C CA . GLN A 1 83 ? 4.497 0.889 2.820 1.00 91.44 83 GLN A CA 1
ATOM 637 C C . GLN A 1 83 ? 4.348 -0.524 2.240 1.00 91.44 83 GLN A C 1
ATOM 639 O O . GLN A 1 83 ? 5.357 -1.158 1.947 1.00 91.44 83 GLN A O 1
ATOM 644 N N . ALA A 1 84 ? 3.117 -0.978 1.998 1.00 90.56 84 ALA A N 1
ATOM 645 C CA . ALA A 1 84 ? 2.845 -2.284 1.405 1.00 90.56 84 ALA A CA 1
ATOM 646 C C . ALA A 1 84 ? 3.466 -2.427 0.005 1.00 90.56 84 ALA A C 1
ATOM 648 O O . ALA A 1 84 ? 4.086 -3.447 -0.285 1.00 90.56 84 ALA A O 1
ATOM 649 N N . LEU A 1 85 ? 3.371 -1.392 -0.838 1.00 91.88 85 LEU A N 1
ATOM 650 C CA . LEU A 1 85 ? 4.011 -1.366 -2.159 1.00 91.88 85 LEU A CA 1
ATOM 651 C C . LEU A 1 85 ? 5.532 -1.518 -2.050 1.00 91.88 85 LEU A C 1
ATOM 653 O O . LEU A 1 85 ? 6.120 -2.340 -2.752 1.00 91.88 85 LEU A O 1
ATOM 657 N N . ARG A 1 86 ? 6.176 -0.776 -1.137 1.00 90.69 86 ARG A N 1
ATOM 658 C CA . ARG A 1 86 ? 7.624 -0.897 -0.893 1.00 90.69 86 ARG A CA 1
ATOM 659 C C . ARG A 1 86 ? 8.018 -2.299 -0.435 1.00 90.69 86 ARG A C 1
ATOM 661 O O . ARG A 1 86 ? 9.018 -2.829 -0.915 1.00 90.69 86 ARG A O 1
ATOM 668 N N . ASP A 1 87 ? 7.245 -2.885 0.474 1.00 90.62 87 ASP A N 1
ATOM 669 C CA . ASP A 1 87 ? 7.517 -4.224 0.994 1.00 90.62 87 ASP A CA 1
ATOM 670 C C . ASP A 1 87 ? 7.413 -5.275 -0.120 1.00 90.62 87 ASP A C 1
ATOM 672 O O . ASP A 1 87 ? 8.342 -6.058 -0.294 1.00 90.62 87 ASP A O 1
ATOM 676 N N . VAL A 1 88 ? 6.372 -5.213 -0.958 1.00 89.88 88 VAL A N 1
ATOM 677 C CA . VAL A 1 88 ? 6.205 -6.134 -2.096 1.00 89.88 88 VAL A CA 1
ATOM 678 C C . VAL A 1 88 ? 7.331 -5.998 -3.122 1.00 89.88 88 VAL A C 1
ATOM 680 O O . VAL A 1 88 ? 7.839 -7.009 -3.604 1.00 89.88 88 VAL A O 1
ATOM 683 N N . VAL A 1 89 ? 7.758 -4.775 -3.451 1.00 90.00 89 VAL A N 1
ATOM 684 C CA . VAL A 1 89 ? 8.885 -4.559 -4.376 1.00 90.00 89 VAL A CA 1
ATOM 685 C C . VAL A 1 89 ? 10.174 -5.168 -3.816 1.00 90.00 89 VAL A C 1
ATOM 687 O O . VAL A 1 89 ? 10.887 -5.871 -4.533 1.00 90.00 89 VAL A O 1
ATOM 690 N N . ARG A 1 90 ? 10.456 -4.959 -2.523 1.00 90.06 90 ARG A N 1
ATOM 691 C CA . ARG A 1 90 ? 11.628 -5.542 -1.856 1.00 90.06 90 ARG A CA 1
ATOM 692 C C . ARG A 1 90 ? 11.560 -7.067 -1.813 1.00 90.06 90 ARG A C 1
ATOM 694 O O . ARG A 1 90 ? 12.573 -7.724 -2.040 1.00 90.06 90 ARG A O 1
ATOM 701 N N . ASP A 1 91 ? 10.395 -7.630 -1.517 1.00 88.75 91 ASP A N 1
ATOM 702 C CA . ASP A 1 91 ? 10.216 -9.078 -1.414 1.00 88.75 91 ASP A CA 1
ATOM 703 C C . ASP A 1 91 ? 10.367 -9.753 -2.785 1.00 88.75 91 ASP A C 1
ATOM 705 O O . ASP A 1 91 ? 11.026 -10.787 -2.888 1.00 88.75 91 ASP A O 1
ATOM 709 N N . ARG A 1 92 ? 9.878 -9.118 -3.861 1.00 86.88 92 ARG A N 1
ATOM 710 C CA . ARG A 1 92 ? 10.125 -9.560 -5.244 1.00 86.88 92 ARG A CA 1
ATOM 711 C C . ARG A 1 92 ? 11.604 -9.517 -5.618 1.00 86.88 92 ARG A C 1
ATOM 713 O O . ARG A 1 92 ? 12.107 -10.479 -6.191 1.00 86.88 92 ARG A O 1
ATOM 720 N N . ALA A 1 93 ? 12.311 -8.447 -5.256 1.00 85.88 93 ALA A N 1
ATOM 721 C CA . ALA A 1 93 ? 13.750 -8.343 -5.499 1.00 85.88 93 ALA A CA 1
ATOM 722 C C . ALA A 1 93 ? 14.539 -9.446 -4.764 1.00 85.88 93 ALA A C 1
ATOM 724 O O . ALA A 1 93 ? 15.434 -10.063 -5.337 1.00 85.88 93 ALA A O 1
ATOM 725 N N . LYS A 1 94 ? 14.167 -9.754 -3.514 1.00 85.75 94 LYS A N 1
ATOM 726 C CA . LYS A 1 94 ? 14.768 -10.854 -2.741 1.00 85.75 94 LYS A CA 1
ATOM 727 C C . LYS A 1 94 ? 14.474 -12.227 -3.344 1.00 85.75 94 LYS A C 1
ATOM 729 O O . LYS A 1 94 ? 15.370 -13.065 -3.389 1.00 85.75 94 LYS A O 1
ATOM 734 N N . ALA A 1 95 ? 13.242 -12.462 -3.796 1.00 83.94 95 ALA A N 1
ATOM 735 C CA . ALA A 1 95 ? 12.863 -13.716 -4.441 1.00 83.94 95 ALA A CA 1
ATOM 736 C C . ALA A 1 95 ? 13.668 -13.952 -5.730 1.00 83.94 95 ALA A C 1
ATOM 738 O O . ALA A 1 95 ? 14.179 -15.052 -5.936 1.00 83.94 95 ALA A O 1
ATOM 739 N N . ALA A 1 96 ? 13.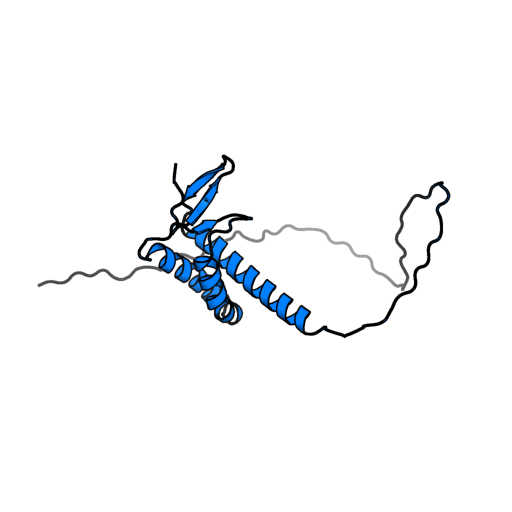868 -12.904 -6.537 1.00 79.25 96 ALA A N 1
ATOM 740 C CA . ALA A 1 96 ? 14.710 -12.968 -7.730 1.00 79.25 96 ALA A CA 1
ATOM 741 C C . ALA A 1 96 ? 16.175 -13.308 -7.392 1.00 79.25 96 ALA A C 1
ATOM 743 O O . ALA A 1 96 ? 16.767 -14.172 -8.031 1.00 79.25 96 ALA A O 1
ATOM 744 N N . ALA A 1 97 ? 16.739 -12.705 -6.338 1.00 78.50 97 ALA A N 1
ATOM 745 C CA . ALA A 1 97 ? 18.106 -13.000 -5.898 1.00 78.50 97 ALA A CA 1
ATOM 746 C C . ALA A 1 97 ? 18.275 -14.432 -5.349 1.00 78.50 97 ALA A C 1
ATOM 748 O O . ALA A 1 97 ? 19.321 -15.048 -5.535 1.00 78.50 97 ALA A O 1
ATOM 749 N N . LYS A 1 98 ? 17.250 -14.988 -4.687 1.00 66.06 98 LYS A N 1
ATOM 750 C CA . LYS A 1 98 ? 17.280 -16.353 -4.130 1.00 66.06 98 LYS A CA 1
ATOM 751 C C . LYS A 1 98 ? 17.183 -17.430 -5.219 1.00 66.06 98 LYS A C 1
ATOM 753 O O . LYS A 1 98 ? 17.789 -18.484 -5.069 1.00 66.06 98 LYS A O 1
ATOM 758 N N . SER A 1 99 ? 16.459 -17.162 -6.309 1.00 60.44 99 SER A N 1
ATOM 759 C CA . SER A 1 99 ? 16.291 -18.104 -7.426 1.00 60.44 99 SER A CA 1
ATOM 760 C C . SER A 1 99 ? 17.542 -18.254 -8.304 1.00 60.44 99 SER A C 1
ATOM 762 O O . SER A 1 99 ? 17.644 -19.235 -9.032 1.00 60.44 99 SER A O 1
ATOM 764 N N . GLY A 1 100 ? 18.486 -17.308 -8.250 1.00 56.06 100 GLY A N 1
ATOM 765 C CA . GLY A 1 100 ? 19.730 -17.345 -9.029 1.00 56.06 100 GLY A CA 1
ATOM 766 C C . GLY A 1 100 ? 20.880 -18.132 -8.389 1.00 56.06 100 GLY A C 1
ATOM 767 O O . GLY A 1 100 ? 21.957 -18.185 -8.970 1.00 56.06 100 GLY A O 1
ATOM 768 N N . ASN A 1 101 ? 20.683 -18.728 -7.206 1.00 51.28 101 ASN A N 1
ATOM 769 C CA . ASN A 1 101 ? 21.729 -19.449 -6.472 1.00 51.28 101 ASN A CA 1
ATOM 770 C C . ASN A 1 101 ? 21.263 -20.853 -6.048 1.00 51.28 101 ASN A C 1
ATOM 772 O O . ASN A 1 101 ? 21.420 -21.254 -4.893 1.00 51.28 101 ASN A O 1
ATOM 776 N N . SER A 1 102 ? 20.679 -21.595 -6.989 1.00 48.22 102 SER A N 1
ATOM 777 C CA . SER A 1 102 ? 20.563 -23.055 -6.912 1.00 48.22 102 SER A CA 1
ATOM 778 C C . SER A 1 102 ? 21.848 -23.668 -7.474 1.00 48.22 102 SER A C 1
ATOM 780 O O . SER A 1 102 ? 21.889 -24.115 -8.614 1.00 48.22 102 SER A O 1
ATOM 782 N N . SER A 1 103 ? 22.931 -23.624 -6.693 1.00 49.19 103 SER A N 1
ATOM 783 C CA . SER A 1 103 ? 24.052 -24.543 -6.892 1.00 49.19 103 SER A CA 1
ATOM 784 C C . SER A 1 103 ? 23.664 -25.849 -6.210 1.00 49.19 103 SER A C 1
ATOM 786 O O . SER A 1 103 ? 23.672 -25.942 -4.981 1.00 49.19 103 SER A O 1
ATOM 788 N N . ASP A 1 104 ? 23.275 -26.823 -7.030 1.00 48.59 104 ASP A N 1
ATOM 789 C CA . ASP A 1 104 ? 23.256 -28.238 -6.680 1.00 48.59 104 ASP A CA 1
ATOM 790 C C . ASP A 1 104 ? 24.581 -28.613 -6.005 1.00 48.59 104 ASP A C 1
ATOM 792 O O . ASP A 1 104 ? 25.642 -28.537 -6.619 1.00 48.59 104 ASP A O 1
ATOM 796 N N . ASN A 1 105 ? 24.522 -29.024 -4.741 1.00 53.34 105 ASN A N 1
ATOM 797 C CA . ASN A 1 105 ? 25.548 -29.855 -4.121 1.00 53.34 105 ASN A CA 1
ATOM 798 C C . ASN A 1 105 ? 24.826 -30.973 -3.371 1.00 53.34 105 ASN A C 1
ATOM 800 O O . ASN A 1 105 ? 24.498 -30.863 -2.191 1.00 53.34 105 ASN A O 1
ATOM 804 N N . ASN A 1 106 ? 24.524 -32.032 -4.119 1.00 48.94 106 ASN A N 1
ATOM 805 C CA . ASN A 1 106 ? 24.154 -33.331 -3.586 1.00 48.94 106 ASN A CA 1
ATOM 806 C C . ASN A 1 106 ? 25.439 -34.144 -3.351 1.00 48.94 106 ASN A C 1
ATOM 808 O O . ASN A 1 106 ? 26.260 -34.285 -4.254 1.00 48.94 106 ASN A O 1
ATOM 812 N N . GLY A 1 107 ? 25.594 -34.663 -2.137 1.00 34.69 107 GLY A N 1
ATOM 813 C CA . GLY A 1 107 ? 26.721 -35.465 -1.659 1.00 34.69 107 GLY A CA 1
ATOM 814 C C . GLY A 1 107 ? 26.924 -35.127 -0.185 1.00 34.69 107 GLY A C 1
ATOM 815 O O . GLY A 1 107 ? 27.384 -34.047 0.145 1.00 34.69 107 GLY A O 1
ATOM 816 N N . GLY A 1 108 ? 26.459 -35.914 0.777 1.00 33.66 108 GLY A N 1
ATOM 817 C CA . GLY A 1 108 ? 26.706 -37.345 0.929 1.00 33.66 108 GLY A CA 1
ATOM 818 C C . GLY A 1 108 ? 27.503 -37.470 2.230 1.00 33.66 108 GLY A C 1
ATOM 819 O O . GLY A 1 108 ? 28.523 -36.811 2.387 1.00 33.66 108 GLY A O 1
ATOM 820 N N . GLY A 1 109 ? 26.945 -38.171 3.215 1.00 34.66 109 GLY A N 1
ATOM 821 C CA . GLY A 1 109 ? 27.234 -37.953 4.633 1.00 34.66 109 GLY A CA 1
ATOM 822 C C . GLY A 1 109 ? 28.630 -38.328 5.135 1.00 34.66 109 GLY A C 1
ATOM 823 O O . GLY A 1 109 ? 29.346 -39.115 4.531 1.00 34.66 109 GLY A O 1
ATOM 824 N N . ALA A 1 110 ? 28.940 -37.840 6.336 1.00 40.19 110 ALA A N 1
ATOM 825 C CA . ALA A 1 110 ? 29.716 -38.580 7.324 1.00 40.19 110 ALA A CA 1
ATOM 826 C C . ALA A 1 110 ? 29.385 -38.050 8.725 1.00 40.19 110 ALA A C 1
ATOM 828 O O . ALA A 1 110 ? 29.522 -36.867 9.029 1.00 40.19 110 ALA A O 1
ATOM 829 N N . VAL A 1 111 ? 28.900 -38.964 9.556 1.00 47.91 111 VAL A N 1
ATOM 830 C CA . VAL A 1 111 ? 28.679 -38.815 10.990 1.00 47.91 111 VAL A CA 1
ATOM 831 C C . VAL A 1 111 ? 30.029 -38.735 11.706 1.00 47.91 111 VAL A C 1
ATOM 833 O O . VAL A 1 111 ? 30.895 -39.575 11.482 1.00 47.91 111 VAL A O 1
ATOM 836 N N . ALA A 1 112 ? 30.210 -37.764 12.597 1.00 46.19 112 ALA A N 1
ATOM 837 C CA . ALA A 1 112 ? 31.289 -37.803 13.577 1.00 46.19 112 ALA A CA 1
ATOM 838 C C . ALA A 1 112 ? 30.800 -37.201 14.895 1.00 46.19 112 ALA A C 1
ATOM 840 O O . ALA A 1 112 ? 30.702 -35.989 15.073 1.00 46.19 112 ALA A O 1
ATOM 841 N N . ALA A 1 113 ? 30.447 -38.109 15.799 1.00 42.81 113 ALA A N 1
ATOM 842 C CA . ALA A 1 113 ? 30.278 -37.859 17.213 1.00 42.81 113 ALA A CA 1
ATOM 843 C C . ALA A 1 113 ? 31.655 -37.674 17.871 1.00 42.81 113 ALA A C 1
ATOM 845 O O . ALA A 1 113 ? 32.529 -38.517 17.695 1.00 42.81 113 ALA A O 1
ATOM 846 N N . ALA A 1 114 ? 31.822 -36.615 18.662 1.00 48.84 114 ALA A N 1
ATOM 847 C CA . ALA A 1 114 ? 32.732 -36.585 19.808 1.00 48.84 114 ALA A CA 1
ATOM 848 C C . ALA A 1 114 ? 32.262 -35.458 20.748 1.00 48.84 114 ALA A C 1
ATOM 850 O O . ALA A 1 114 ? 32.228 -34.296 20.361 1.00 48.84 114 ALA A O 1
ATOM 851 N N . THR A 1 115 ? 31.579 -35.793 21.840 1.00 41.50 115 THR A N 1
ATOM 852 C CA . THR A 1 115 ? 32.146 -36.014 23.185 1.00 41.50 115 THR A CA 1
ATOM 853 C C . THR A 1 115 ? 32.457 -34.697 23.904 1.00 41.50 115 THR A C 1
ATOM 855 O O . THR A 1 115 ? 33.425 -34.001 23.632 1.00 41.50 115 THR A O 1
ATOM 858 N N . PHE A 1 116 ? 31.561 -34.395 24.839 1.00 47.09 116 PHE A N 1
ATOM 859 C CA . PHE A 1 116 ? 31.653 -33.470 25.967 1.00 47.09 116 PHE A CA 1
ATOM 860 C C . PHE A 1 116 ? 33.035 -33.444 26.641 1.00 47.09 116 PHE A C 1
ATOM 862 O O . PHE A 1 116 ? 33.618 -34.500 26.869 1.00 47.09 116 PHE A O 1
ATOM 869 N N . SER A 1 117 ? 33.500 -32.254 27.049 1.00 43.47 117 SER A N 1
ATOM 870 C CA . SER A 1 117 ? 33.963 -32.001 28.424 1.00 43.47 117 SER A CA 1
ATOM 871 C C . SER A 1 117 ? 34.550 -30.599 28.639 1.00 43.47 117 SER A C 1
ATOM 873 O O . SER A 1 117 ? 35.330 -30.093 27.841 1.00 43.47 117 SER A O 1
ATOM 875 N N . THR A 1 118 ? 34.226 -30.081 29.824 1.00 48.84 118 THR A N 1
ATOM 876 C CA . THR A 1 118 ? 35.070 -29.250 30.697 1.00 48.84 118 THR A CA 1
ATOM 877 C C . THR A 1 118 ? 34.996 -27.722 30.596 1.00 48.84 118 THR A C 1
ATOM 879 O O . THR A 1 118 ? 35.465 -27.059 29.679 1.00 48.84 118 THR A O 1
ATOM 882 N N . VAL A 1 119 ? 34.430 -27.206 31.686 1.00 48.06 119 VAL A N 1
ATOM 883 C CA . VAL A 1 119 ? 34.394 -25.847 32.222 1.00 48.06 119 VAL A CA 1
ATOM 884 C C . VAL A 1 119 ? 35.791 -25.266 32.487 1.00 48.06 119 VAL A C 1
ATOM 886 O O . VAL A 1 119 ? 36.640 -25.950 33.053 1.00 48.06 119 VAL A O 1
ATOM 889 N N . SER A 1 120 ? 35.999 -23.981 32.184 1.00 45.16 120 SER A N 1
ATOM 890 C CA . SER A 1 120 ? 36.383 -22.940 33.162 1.00 45.16 120 SER A CA 1
ATOM 891 C C . SER A 1 120 ? 37.088 -21.735 32.533 1.00 45.16 120 SER A C 1
ATOM 893 O O . SER A 1 120 ? 37.974 -21.860 31.695 1.00 45.16 120 SER A O 1
ATOM 895 N N . SER A 1 121 ? 36.749 -20.587 33.127 1.00 47.84 121 SER A N 1
ATOM 896 C CA . SER A 1 121 ? 37.590 -19.414 33.405 1.00 47.84 121 SER A CA 1
ATOM 897 C C . SER A 1 121 ? 37.958 -18.426 32.283 1.00 47.84 121 SER A C 1
ATOM 899 O O . SER A 1 121 ? 38.787 -18.683 31.423 1.00 47.84 121 SER A O 1
ATOM 901 N N . SER A 1 122 ? 37.394 -17.219 32.459 1.00 51.44 122 SER A N 1
ATOM 902 C CA . SER A 1 122 ? 38.049 -15.898 32.413 1.00 51.44 122 SER A CA 1
ATOM 903 C C . SER A 1 122 ? 38.809 -15.470 31.154 1.00 51.44 122 SER A C 1
ATOM 905 O O . SER A 1 122 ? 39.911 -15.947 30.927 1.00 51.44 122 SER A O 1
ATOM 907 N N . PHE A 1 123 ? 38.334 -14.407 30.491 1.00 53.03 123 PHE A N 1
ATOM 908 C CA . PHE A 1 123 ? 39.127 -13.180 30.298 1.00 53.03 123 PHE A CA 1
ATOM 909 C C . PHE A 1 123 ? 38.249 -12.012 29.806 1.00 53.03 123 PHE A C 1
ATOM 911 O O . PHE A 1 123 ? 37.355 -12.181 28.979 1.00 53.03 123 PHE A O 1
ATOM 918 N N . GLN A 1 124 ? 38.500 -10.836 30.377 1.00 52.19 124 GLN A N 1
ATOM 919 C CA . GLN A 1 124 ? 37.894 -9.532 30.104 1.00 52.19 124 GLN A CA 1
ATOM 920 C C . GLN A 1 124 ? 38.630 -8.795 28.968 1.00 52.19 124 GLN A C 1
ATOM 922 O O . GLN A 1 124 ? 39.814 -9.013 28.773 1.00 52.19 124 GLN A O 1
ATOM 927 N N . GLN A 1 125 ? 37.937 -7.810 28.379 1.00 49.66 125 GLN A N 1
ATOM 928 C CA . GLN A 1 125 ? 38.459 -6.577 27.746 1.00 49.66 125 GLN A CA 1
ATOM 929 C C . GLN A 1 125 ? 39.194 -6.723 26.395 1.00 49.66 125 GLN A C 1
ATOM 931 O O . GLN A 1 125 ? 40.155 -7.457 26.243 1.00 49.66 125 GLN A O 1
ATOM 936 N N . GLN A 1 126 ? 38.678 -6.139 25.306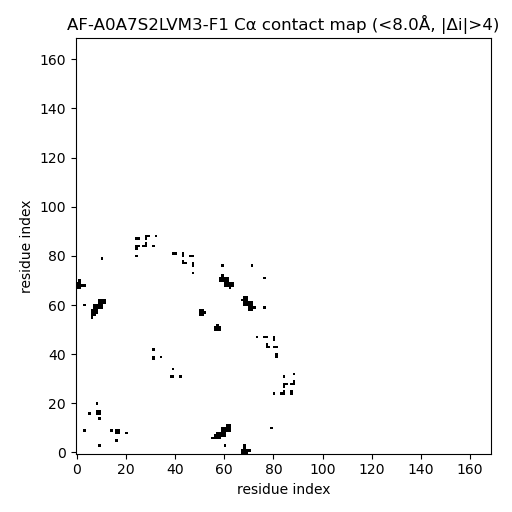 1.00 44.38 126 GLN A N 1
ATOM 937 C CA . GLN A 1 126 ? 38.653 -4.701 24.976 1.00 44.38 126 GLN A CA 1
ATOM 938 C C . GLN A 1 126 ? 40.066 -4.135 24.763 1.00 44.38 126 GLN A C 1
ATOM 940 O O . GLN A 1 126 ? 40.812 -3.964 25.715 1.00 44.38 126 GLN A O 1
ATOM 945 N N . THR A 1 127 ? 40.411 -3.783 23.521 1.00 45.19 127 THR A N 1
ATOM 946 C CA . THR A 1 127 ? 40.786 -2.419 23.092 1.00 45.19 127 THR A CA 1
ATOM 947 C C . THR A 1 127 ? 41.310 -2.406 21.654 1.00 45.19 127 THR A C 1
ATOM 949 O O . THR A 1 127 ? 41.712 -3.414 21.081 1.00 45.19 127 THR A O 1
ATOM 952 N N . ASN A 1 128 ? 41.186 -1.216 21.075 1.00 51.81 128 ASN A N 1
ATOM 953 C CA . ASN A 1 128 ? 41.431 -0.831 19.696 1.00 51.81 128 ASN A CA 1
ATOM 954 C C . ASN A 1 128 ? 42.908 -0.961 19.309 1.00 51.81 128 ASN A C 1
ATOM 956 O O . ASN A 1 128 ? 43.775 -0.577 20.089 1.00 51.81 128 ASN A O 1
ATOM 960 N N . ASN A 1 129 ? 43.177 -1.389 18.074 1.00 51.16 129 ASN A N 1
ATOM 961 C CA . ASN A 1 129 ? 44.507 -1.300 17.483 1.00 51.16 129 ASN A CA 1
ATOM 962 C C . ASN A 1 129 ? 44.505 -0.282 16.336 1.00 51.16 129 ASN A C 1
ATOM 964 O O . ASN A 1 129 ? 43.798 -0.451 15.343 1.00 51.16 129 ASN A O 1
ATOM 968 N N . ALA A 1 130 ? 45.295 0.773 16.513 1.00 47.06 130 ALA A N 1
ATOM 969 C CA . ALA A 1 130 ? 45.643 1.760 15.505 1.00 47.06 130 ALA A CA 1
ATOM 970 C C . ALA A 1 130 ? 46.984 1.381 14.849 1.00 47.06 130 ALA A C 1
ATOM 972 O O . ALA A 1 130 ? 47.854 0.779 15.471 1.00 47.06 130 ALA A O 1
ATOM 973 N N . SER A 1 131 ? 47.184 1.778 13.597 1.00 49.22 131 SER A N 1
ATOM 974 C CA . SER A 1 131 ? 48.506 1.909 12.966 1.00 49.22 131 SER A CA 1
ATOM 975 C C . SER A 1 131 ? 48.443 3.173 12.105 1.00 49.22 131 SER A C 1
ATOM 977 O O . SER A 1 131 ? 47.542 3.284 11.280 1.00 49.22 131 SER A O 1
ATOM 979 N N . ASN A 1 132 ? 49.131 4.247 12.523 1.00 50.31 132 ASN A N 1
ATOM 980 C CA . ASN A 1 132 ? 50.518 4.628 12.168 1.00 50.31 132 ASN A CA 1
ATOM 981 C C . ASN A 1 132 ? 50.614 5.068 10.697 1.00 50.31 132 ASN A C 1
ATOM 983 O O . ASN A 1 132 ? 50.167 4.327 9.835 1.00 50.31 132 ASN A O 1
ATOM 987 N N . ASN A 1 133 ? 51.220 6.176 10.272 1.00 53.97 133 ASN A N 1
ATOM 988 C CA . ASN A 1 133 ? 51.853 7.376 10.848 1.00 53.97 133 ASN A CA 1
ATOM 989 C C . ASN A 1 133 ? 51.519 8.517 9.829 1.00 53.97 133 ASN A C 1
ATOM 991 O O . ASN A 1 133 ? 50.698 8.281 8.952 1.00 53.97 133 ASN A O 1
ATOM 995 N N . HIS A 1 134 ? 51.919 9.791 9.891 1.00 46.12 134 HIS A N 1
ATOM 996 C CA . HIS A 1 134 ? 53.251 10.376 9.687 1.00 46.12 134 HIS A CA 1
ATOM 997 C C . HIS A 1 134 ? 53.203 11.872 10.070 1.00 46.12 134 HIS A C 1
ATOM 999 O O . HIS A 1 134 ? 52.185 12.538 9.882 1.00 46.12 134 HIS A O 1
ATOM 1005 N N . GLU A 1 135 ? 54.321 12.361 10.605 1.00 36.78 135 GLU A N 1
ATOM 1006 C CA . GLU A 1 135 ? 54.641 13.733 11.019 1.00 36.78 135 GLU A CA 1
ATOM 1007 C C . GLU A 1 135 ? 54.351 14.817 9.963 1.00 36.78 135 GLU A C 1
ATOM 1009 O O . GLU A 1 135 ? 54.557 14.596 8.773 1.00 36.78 135 GLU A O 1
ATOM 1014 N N . ALA A 1 136 ? 54.021 16.040 10.397 1.00 39.47 136 ALA A N 1
ATOM 1015 C CA . ALA A 1 136 ? 55.018 17.111 10.552 1.00 39.47 136 ALA A CA 1
ATOM 1016 C C . ALA A 1 136 ? 54.385 18.523 10.590 1.00 39.47 136 ALA A C 1
ATOM 1018 O O . ALA A 1 136 ? 53.504 18.861 9.809 1.00 39.47 136 ALA A O 1
ATOM 1019 N N . VAL A 1 137 ? 54.971 19.344 11.468 1.00 45.78 137 VAL A N 1
ATOM 1020 C CA . VAL A 1 137 ? 55.246 20.789 11.365 1.00 45.78 137 VAL A CA 1
ATOM 1021 C C . VAL A 1 137 ? 54.138 21.864 11.453 1.00 45.78 137 VAL A C 1
ATOM 1023 O O . VAL A 1 137 ? 53.329 22.063 10.561 1.00 45.78 137 VAL A O 1
ATOM 1026 N N . LEU A 1 138 ? 54.296 22.677 12.512 1.00 43.97 138 LEU A N 1
ATOM 1027 C CA . LEU A 1 138 ? 54.364 24.151 12.510 1.00 43.97 138 LEU A CA 1
ATOM 1028 C C . LEU A 1 138 ? 53.132 24.941 12.022 1.00 43.97 138 LEU A C 1
ATOM 1030 O O . LEU A 1 138 ? 52.926 25.111 10.829 1.00 43.97 138 LEU A O 1
ATOM 1034 N N . ALA A 1 139 ? 52.425 25.587 12.954 1.00 45.16 139 ALA A N 1
ATOM 1035 C CA . ALA A 1 139 ? 52.406 27.054 13.085 1.00 45.16 139 ALA A CA 1
ATOM 1036 C C . ALA A 1 139 ? 51.236 27.517 13.968 1.00 45.16 139 ALA A C 1
ATOM 1038 O O . ALA A 1 139 ? 50.065 27.246 13.718 1.00 45.16 139 ALA A O 1
ATOM 1039 N N . SER A 1 140 ? 51.595 28.261 15.005 1.00 42.59 140 SER A N 1
ATOM 1040 C CA . SER A 1 140 ? 50.739 29.101 15.834 1.00 42.59 140 SER A CA 1
ATOM 1041 C C . SER A 1 140 ? 49.958 30.108 14.985 1.00 42.59 140 SER A C 1
ATOM 1043 O O . SER A 1 140 ? 50.545 30.687 14.075 1.00 42.59 140 SER A O 1
ATOM 1045 N N . SER A 1 141 ? 48.703 30.409 15.340 1.00 42.28 141 SER A N 1
ATOM 1046 C CA . SER A 1 141 ? 48.191 31.788 15.474 1.00 42.28 141 SER A CA 1
ATOM 1047 C C . SER A 1 141 ? 46.731 31.815 15.933 1.00 42.28 141 SER A C 1
ATOM 1049 O O . SER A 1 141 ? 45.850 31.160 15.388 1.00 42.28 141 SER A O 1
ATOM 1051 N N . SER A 1 142 ? 46.520 32.624 16.962 1.00 47.12 142 SER A N 1
ATOM 1052 C CA . SER A 1 142 ? 45.273 33.139 17.520 1.00 47.12 142 SER A CA 1
ATOM 1053 C C . SER A 1 142 ? 44.284 33.704 16.500 1.00 47.12 142 SER A C 1
ATOM 1055 O O . SER A 1 142 ? 44.710 34.420 15.597 1.00 47.12 142 SER A O 1
ATOM 1057 N N . SER A 1 143 ? 42.981 33.520 16.752 1.00 45.88 143 SER A N 1
ATOM 1058 C CA . SER A 1 143 ? 41.932 34.563 16.681 1.00 45.88 143 SER A CA 1
ATOM 1059 C C . SER A 1 143 ? 40.557 33.966 17.030 1.00 45.88 143 SER A C 1
ATOM 1061 O O . SER A 1 143 ? 39.969 33.224 16.251 1.00 45.88 143 SER A O 1
ATOM 1063 N N . THR A 1 144 ? 40.027 34.292 18.208 1.00 52.25 144 THR A N 1
ATOM 1064 C CA . THR A 1 144 ? 38.577 34.504 18.406 1.00 52.25 144 THR A CA 1
ATOM 1065 C C . THR A 1 144 ? 38.237 35.935 17.935 1.00 52.25 144 THR A C 1
ATOM 1067 O O . THR A 1 144 ? 39.182 36.687 17.688 1.00 52.25 144 THR A O 1
ATOM 1070 N N . PRO A 1 145 ? 36.971 36.409 17.863 1.00 53.47 145 PRO A N 1
ATOM 1071 C CA . PRO A 1 145 ? 35.653 35.786 18.069 1.00 53.47 145 PRO A CA 1
ATOM 1072 C C . PRO A 1 145 ? 34.669 36.105 16.903 1.00 53.47 145 PRO A C 1
ATOM 1074 O O . PRO A 1 145 ? 35.055 36.725 15.920 1.00 53.47 145 PRO A O 1
ATOM 1077 N N . ALA A 1 146 ? 33.389 35.728 17.033 1.00 41.75 146 ALA A N 1
ATOM 1078 C CA . ALA A 1 146 ? 32.216 36.599 16.800 1.00 41.75 146 ALA A CA 1
ATOM 1079 C C . ALA A 1 146 ? 31.000 35.870 16.202 1.00 41.75 146 ALA A C 1
ATOM 1081 O O . ALA A 1 146 ? 31.027 35.274 15.129 1.00 41.75 146 ALA A O 1
ATOM 1082 N N . ALA A 1 147 ? 29.909 36.002 16.950 1.00 45.28 147 ALA A N 1
ATOM 1083 C CA . ALA A 1 147 ? 28.525 35.819 16.562 1.00 45.28 147 ALA A CA 1
ATOM 1084 C C . A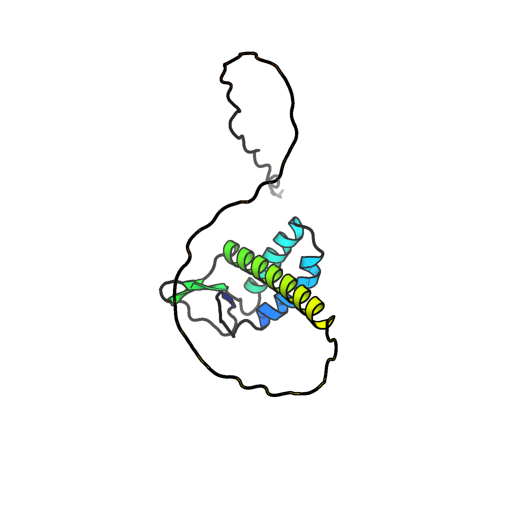LA A 1 147 ? 28.175 36.364 15.166 1.00 45.28 147 ALA A C 1
ATOM 108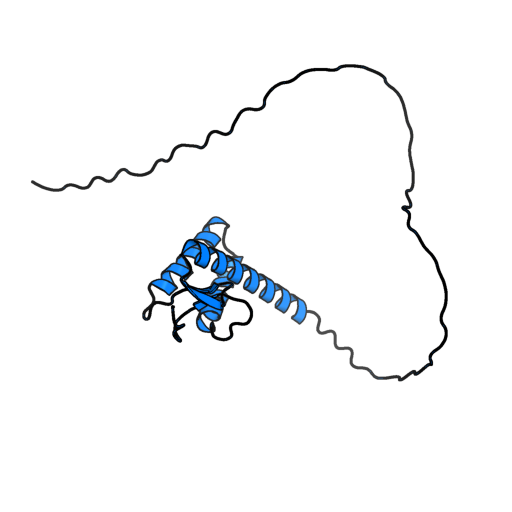6 O O . ALA A 1 147 ? 28.497 37.505 14.851 1.00 45.28 147 ALA A O 1
ATOM 1087 N N . ALA A 1 148 ? 27.376 35.610 14.411 1.00 46.12 148 ALA A N 1
ATOM 1088 C CA . ALA A 1 148 ? 26.369 36.178 13.521 1.00 46.12 148 ALA A CA 1
ATOM 1089 C C . ALA A 1 148 ? 25.295 35.130 13.209 1.00 46.12 148 ALA A C 1
ATOM 1091 O O . ALA A 1 148 ? 25.579 33.989 12.852 1.00 46.12 148 ALA A O 1
ATOM 1092 N N . ALA A 1 149 ? 24.053 35.552 13.401 1.00 50.62 149 ALA A N 1
ATOM 1093 C CA . ALA A 1 149 ? 22.828 34.806 13.207 1.00 50.62 149 ALA A CA 1
ATOM 1094 C C . ALA A 1 149 ? 22.659 34.303 11.764 1.00 50.62 149 ALA A C 1
ATOM 1096 O O . ALA A 1 149 ? 22.918 35.037 10.814 1.00 50.62 149 ALA A O 1
ATOM 1097 N N . MET A 1 150 ? 22.130 33.087 11.610 1.00 54.09 150 MET A N 1
ATOM 1098 C CA . MET A 1 150 ? 21.553 32.624 10.347 1.00 54.09 150 MET A CA 1
ATOM 1099 C C . MET A 1 150 ? 20.018 32.651 10.473 1.00 54.09 150 MET A C 1
ATOM 1101 O O . MET A 1 150 ? 19.487 32.109 11.447 1.00 54.09 150 MET A O 1
ATOM 1105 N N . PRO A 1 151 ? 19.317 33.341 9.554 1.00 59.31 151 PRO A N 1
ATOM 1106 C CA . PRO A 1 151 ? 17.933 33.765 9.721 1.00 59.31 151 PRO A CA 1
ATOM 1107 C C . PRO A 1 151 ? 16.905 32.642 9.563 1.00 59.31 151 PRO A C 1
ATOM 1109 O O . PRO A 1 151 ? 17.084 31.653 8.853 1.00 59.31 151 PRO A O 1
ATOM 1112 N N . SER A 1 152 ? 15.794 32.874 10.250 1.00 51.44 152 SER A N 1
ATOM 1113 C CA . SER A 1 152 ? 14.556 32.117 10.284 1.00 51.44 152 SER A CA 1
ATOM 1114 C C . SER A 1 152 ? 13.941 31.853 8.905 1.00 51.44 152 SER A C 1
ATOM 1116 O O . SER A 1 152 ? 13.841 32.712 8.034 1.00 51.44 152 SER A O 1
ATOM 1118 N N . TYR A 1 153 ? 13.465 30.620 8.793 1.00 49.78 153 TYR A N 1
ATOM 1119 C CA . TYR A 1 153 ? 12.561 30.046 7.806 1.00 49.78 153 TYR A CA 1
ATOM 1120 C C . TYR A 1 153 ? 11.379 30.968 7.445 1.00 49.78 153 TYR A C 1
ATOM 1122 O O . TYR A 1 153 ? 10.605 31.349 8.324 1.00 49.78 153 TYR A O 1
ATOM 1130 N N . LEU A 1 154 ? 11.186 31.252 6.153 1.00 61.50 154 LEU A N 1
ATOM 1131 C CA . LEU A 1 154 ? 9.929 31.780 5.613 1.00 61.50 154 LEU A CA 1
ATOM 1132 C C . LEU A 1 154 ? 9.300 30.741 4.665 1.00 61.50 154 LEU A C 1
ATOM 1134 O O . LEU A 1 154 ? 9.947 30.351 3.691 1.00 61.50 154 LE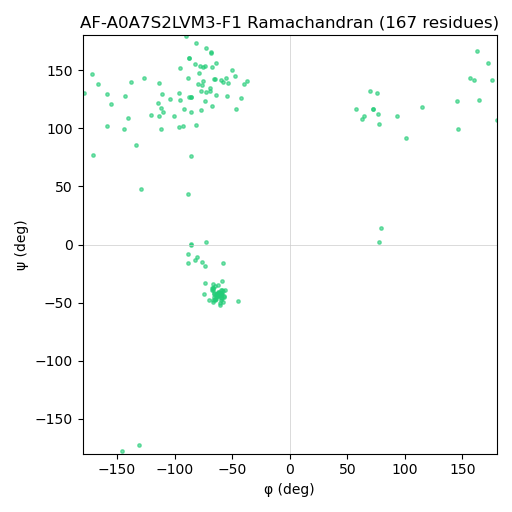U A O 1
ATOM 1138 N N . PRO A 1 155 ? 8.061 30.279 4.916 1.00 57.28 155 PRO A N 1
ATOM 1139 C CA . PRO A 1 155 ? 7.313 29.460 3.968 1.00 57.28 155 PRO A CA 1
ATOM 1140 C C . PRO A 1 155 ? 6.674 30.321 2.864 1.00 57.28 155 PRO A C 1
ATOM 1142 O O . PRO A 1 155 ? 6.122 31.389 3.126 1.00 57.28 155 PRO A O 1
ATOM 1145 N N . ALA A 1 156 ? 6.737 29.832 1.623 1.00 62.81 156 ALA A N 1
ATOM 1146 C CA . ALA A 1 156 ? 6.129 30.459 0.451 1.00 62.81 156 ALA A CA 1
ATOM 1147 C C . ALA A 1 156 ? 4.582 30.482 0.534 1.00 62.81 156 ALA A C 1
ATOM 1149 O O . ALA A 1 156 ? 3.987 29.500 0.990 1.00 62.81 156 ALA A O 1
ATOM 1150 N N . PRO A 1 157 ? 3.916 31.558 0.073 1.00 60.34 157 PRO A N 1
ATOM 1151 C CA . PRO A 1 157 ? 2.460 31.650 0.054 1.00 60.34 157 PRO A CA 1
ATOM 1152 C C . PRO A 1 157 ? 1.811 30.821 -1.066 1.00 60.34 157 PRO A C 1
ATOM 1154 O O . PRO A 1 157 ? 2.283 30.769 -2.202 1.00 60.34 157 PRO A O 1
ATOM 1157 N N . ASN A 1 158 ? 0.684 30.201 -0.703 1.00 50.25 158 ASN A N 1
ATOM 1158 C CA . ASN A 1 158 ? -0.262 29.498 -1.568 1.00 50.25 158 ASN A CA 1
ATOM 1159 C C . ASN A 1 158 ? -0.764 30.386 -2.716 1.00 50.25 158 ASN A C 1
ATOM 1161 O O . ASN A 1 158 ? -1.356 31.434 -2.469 1.00 50.25 158 ASN A O 1
ATOM 1165 N N . LEU A 1 159 ? -0.655 29.895 -3.950 1.00 44.31 159 LEU A N 1
ATOM 1166 C CA . LEU A 1 159 ? -1.474 30.347 -5.073 1.00 44.31 159 LEU A CA 1
ATOM 1167 C C . LEU A 1 159 ? -2.410 29.205 -5.465 1.00 44.31 159 LEU A C 1
ATOM 1169 O O . LEU A 1 159 ? -2.011 28.264 -6.146 1.00 44.31 159 LEU A O 1
ATOM 1173 N N . TYR A 1 160 ? -3.656 29.291 -5.008 1.00 45.41 160 TYR A N 1
ATOM 1174 C CA . TYR A 1 160 ? -4.773 28.555 -5.583 1.00 45.41 160 TYR A CA 1
ATOM 1175 C C . TYR A 1 160 ? -5.987 29.474 -5.666 1.00 45.41 160 TYR A C 1
ATOM 1177 O O . TYR A 1 160 ? -6.313 30.164 -4.701 1.00 45.41 160 TYR A O 1
ATOM 1185 N N . THR A 1 161 ? -6.692 29.330 -6.789 1.00 49.69 161 THR A N 1
ATOM 1186 C CA . THR A 1 161 ? -8.097 29.690 -7.040 1.00 49.69 161 THR A CA 1
ATOM 1187 C C . THR A 1 161 ? -8.324 30.994 -7.808 1.00 49.69 161 THR A C 1
ATOM 1189 O O . THR A 1 161 ? -8.526 32.054 -7.231 1.00 49.69 161 THR A O 1
ATOM 1192 N N . VAL A 1 162 ? -8.408 30.868 -9.135 1.00 54.00 162 VAL A N 1
ATOM 1193 C CA . VAL A 1 162 ? -9.352 31.644 -9.951 1.00 54.00 162 VAL A CA 1
ATOM 1194 C C . VAL A 1 162 ? -10.255 30.655 -10.682 1.00 54.00 162 VAL A C 1
ATOM 1196 O O . VAL A 1 162 ? -9.789 29.885 -11.516 1.00 54.00 162 VAL A O 1
ATOM 1199 N N . ALA A 1 163 ? -11.527 30.633 -10.299 1.00 50.00 163 ALA A N 1
ATOM 1200 C CA . ALA A 1 163 ? -12.646 30.138 -11.096 1.00 50.00 163 ALA A CA 1
ATOM 1201 C C . ALA A 1 163 ? -13.933 30.514 -10.349 1.00 50.00 163 ALA A C 1
ATOM 1203 O O . ALA A 1 163 ? -14.525 29.683 -9.665 1.00 50.00 163 ALA A O 1
ATOM 1204 N N . GLU A 1 164 ? -14.335 31.783 -10.438 1.00 52.31 164 GLU A N 1
ATOM 1205 C CA . GLU A 1 164 ? -15.740 32.125 -10.227 1.00 52.31 164 GLU A CA 1
ATOM 1206 C C . GLU A 1 164 ? -16.478 31.957 -11.551 1.00 52.31 164 GLU A C 1
ATOM 1208 O O . GLU A 1 164 ? -16.064 32.442 -12.603 1.00 52.31 164 GLU A O 1
ATOM 1213 N N . PHE A 1 165 ? -17.550 31.186 -11.457 1.00 52.19 165 PHE A N 1
ATOM 1214 C CA . PHE A 1 165 ? -18.485 30.838 -12.501 1.00 52.19 165 PHE A CA 1
ATOM 1215 C C . PHE A 1 165 ? -19.784 31.555 -12.153 1.00 52.19 165 PHE A C 1
ATOM 1217 O O . PHE A 1 165 ? -20.403 31.193 -11.157 1.00 52.19 165 PHE A O 1
ATOM 1224 N N . THR A 1 166 ? -20.226 32.515 -12.961 1.00 57.09 166 THR A N 1
ATOM 1225 C CA . THR A 1 166 ? -21.644 32.885 -13.028 1.00 57.09 166 THR A CA 1
ATOM 1226 C C . THR A 1 166 ? -22.032 33.233 -14.461 1.00 57.09 166 THR A C 1
ATOM 1228 O O . THR A 1 166 ? -21.368 33.993 -15.161 1.00 57.09 166 THR A O 1
ATOM 1231 N N . ALA A 1 167 ? -23.099 32.568 -14.894 1.00 56.91 167 ALA A N 1
ATOM 1232 C CA . ALA A 1 167 ? -23.820 32.745 -16.143 1.00 56.91 167 ALA A CA 1
ATOM 1233 C C . ALA A 1 167 ? -24.948 33.785 -15.982 1.00 56.91 167 ALA A C 1
ATOM 1235 O O . ALA A 1 167 ? -25.249 34.184 -14.853 1.00 56.91 167 ALA A O 1
ATOM 1236 N N . THR A 1 168 ? -25.671 34.034 -17.088 1.00 54.22 168 THR A N 1
ATOM 1237 C CA . THR A 1 168 ? -26.965 34.761 -17.223 1.00 54.22 168 THR A CA 1
ATOM 1238 C C . THR A 1 168 ? -26.834 36.289 -17.115 1.00 54.22 168 THR A C 1
ATOM 1240 O O . THR A 1 168 ? -26.162 36.781 -16.220 1.00 54.22 168 THR A O 1
ATOM 1243 N N . GLU A 1 169 ? -27.382 37.114 -18.008 1.00 51.84 169 GLU A N 1
ATOM 1244 C CA . GLU A 1 169 ? -28.520 37.001 -18.939 1.00 51.84 169 GLU A CA 1
ATOM 1245 C C . GLU A 1 169 ? -28.298 37.941 -20.142 1.00 51.84 169 GLU A C 1
ATOM 1247 O O . GLU A 1 169 ? -27.639 38.991 -19.947 1.00 51.84 169 GLU A O 1
#